Protein AF-A0A8X6VLU5-F1 (afdb_monomer_lite)

Organism: Trichonephila clavipes (NCBI:txid2585209)

pLDDT: mean 89.13, std 9.65, range [43.19, 97.0]

Foldseek 3Di:
DDALDDLLQLLLVLLVVLLVVVDDWVCVVVVPPPPCPICVNPPALVNSCVVCVVVSVVPGPVVVSVVVRCVRRVVCPVVDDPVNVVPDDPVVSSVSSSVVSRCVSVVVVD

Radius of gyration: 16.7 Å; chains: 1; bounding box: 39×21×48 Å

Sequence (110 aa):
MVLTTSMVELLCNHIEENISSLFVCFGCLEGYENQLGHECMTYSNGQRISEYGDLAILNMDWDKLVADFVNRNIQMVNYMNEMFLNKLNMNVLIENAKQMYVARDSLLLL

Secondary structure (DSSP, 8-state):
---SS-HHHHHHHHHHHHHHHH---HHHHTT-S-GGGSHHHH--HHHHHHHHHHHHHHT--HHHHHHHHHHHTHHHHTT--HHHHTT--HHHHHHHHHHHHHHHHHHTT-

Structure (mmCIF, N/CA/C/O backbone):
data_AF-A0A8X6VLU5-F1
#
_entry.id   AF-A0A8X6VLU5-F1
#
loop_
_atom_site.group_PDB
_atom_site.id
_atom_site.type_symbol
_atom_site.label_atom_id
_atom_site.label_alt_id
_atom_site.label_comp_id
_atom_site.label_asym_id
_atom_site.label_entity_id
_atom_site.label_seq_id
_atom_site.pdbx_PDB_ins_code
_atom_site.Cartn_x
_atom_site.Cartn_y
_atom_site.Cartn_z
_atom_site.occupancy
_atom_site.B_iso_or_equiv
_atom_site.auth_seq_id
_atom_site.auth_comp_id
_atom_site.auth_asym_id
_atom_site.auth_atom_id
_atom_site.pdbx_PDB_model_num
ATOM 1 N N . MET A 1 1 ? -4.910 1.482 24.652 1.00 68.25 1 MET A N 1
ATOM 2 C CA . MET A 1 1 ? -5.078 0.296 23.791 1.00 68.25 1 MET A CA 1
ATOM 3 C C . MET A 1 1 ? -3.904 0.273 22.835 1.00 68.25 1 MET A C 1
ATOM 5 O O . MET A 1 1 ? -3.665 1.291 22.197 1.00 68.25 1 MET A O 1
ATOM 9 N N . VAL A 1 2 ? -3.141 -0.816 22.812 1.00 71.06 2 VAL A N 1
ATOM 10 C CA . VAL A 1 2 ? -2.022 -0.997 21.878 1.00 71.06 2 VAL A CA 1
ATOM 11 C C . VAL A 1 2 ? -2.489 -2.018 20.850 1.00 71.06 2 VAL A C 1
ATOM 13 O O . VAL A 1 2 ? -2.905 -3.109 21.228 1.00 71.06 2 VAL A O 1
ATOM 16 N N . LEU A 1 3 ? -2.508 -1.623 19.579 1.00 78.31 3 LEU A N 1
ATOM 17 C CA . LEU A 1 3 ? -2.835 -2.520 18.474 1.00 78.31 3 LEU A CA 1
ATOM 18 C C . LEU A 1 3 ? -1.670 -3.487 18.243 1.00 78.31 3 LEU A C 1
ATOM 20 O O . LEU A 1 3 ? -0.513 -3.100 18.399 1.00 78.31 3 LEU A O 1
ATOM 24 N N . THR A 1 4 ? -1.974 -4.722 17.854 1.00 79.25 4 THR A N 1
ATOM 25 C CA . THR A 1 4 ? -0.966 -5.719 17.466 1.00 79.25 4 THR A CA 1
ATOM 26 C C . THR A 1 4 ? -0.283 -5.321 16.161 1.00 79.25 4 THR A C 1
ATOM 28 O O . THR A 1 4 ? 0.921 -5.502 16.013 1.00 79.25 4 THR A O 1
ATOM 31 N N . THR A 1 5 ? -1.038 -4.737 15.230 1.00 86.62 5 THR A N 1
ATOM 32 C CA . THR A 1 5 ? -0.506 -4.166 13.989 1.00 86.62 5 THR A CA 1
ATOM 33 C C . THR A 1 5 ? -1.141 -2.805 13.754 1.00 86.62 5 THR A C 1
ATOM 35 O O . THR A 1 5 ? -2.364 -2.653 13.840 1.00 86.62 5 THR A O 1
ATOM 38 N N . SER A 1 6 ? -0.310 -1.801 13.469 1.00 88.94 6 SER A N 1
ATOM 39 C CA . SER A 1 6 ? -0.796 -0.445 13.213 1.00 88.94 6 SER A CA 1
ATOM 40 C C . SER A 1 6 ? -1.459 -0.336 11.836 1.00 88.94 6 SER A C 1
ATOM 42 O O . SER A 1 6 ? -1.060 -1.008 10.886 1.00 88.94 6 SER A O 1
ATOM 44 N N . MET A 1 7 ? -2.442 0.560 11.704 1.00 91.00 7 MET A N 1
ATOM 45 C CA . MET A 1 7 ? -3.062 0.847 10.403 1.00 91.00 7 MET A CA 1
ATOM 46 C C . MET A 1 7 ? -2.042 1.393 9.388 1.00 91.00 7 MET A C 1
ATOM 48 O O . MET A 1 7 ? -2.135 1.086 8.207 1.00 91.00 7 MET A O 1
ATOM 52 N N . VAL A 1 8 ? -1.039 2.153 9.845 1.00 94.56 8 VAL A N 1
ATOM 53 C CA . VAL A 1 8 ? 0.037 2.687 8.988 1.00 94.56 8 VAL A CA 1
ATOM 54 C C . VAL A 1 8 ? 0.855 1.561 8.357 1.00 94.56 8 VAL A C 1
ATOM 56 O O . VAL A 1 8 ? 1.148 1.606 7.169 1.00 94.56 8 VAL A O 1
ATOM 59 N N . GLU A 1 9 ? 1.199 0.537 9.137 1.00 94.88 9 GLU A N 1
ATOM 60 C CA . GLU A 1 9 ? 1.967 -0.612 8.650 1.00 94.88 9 GLU A CA 1
ATOM 61 C C . GLU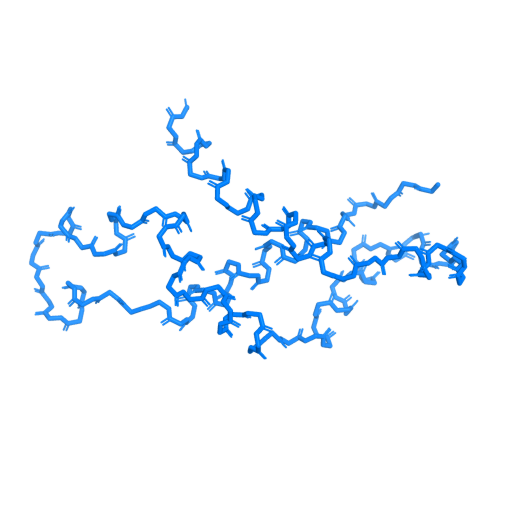 A 1 9 ? 1.176 -1.427 7.620 1.00 94.88 9 GLU A C 1
ATOM 63 O O . GLU A 1 9 ? 1.716 -1.791 6.577 1.00 94.88 9 GLU A O 1
ATOM 68 N N . LEU A 1 10 ? -0.115 -1.664 7.873 1.00 94.88 10 LEU A N 1
ATOM 69 C CA . LEU A 1 10 ? -0.984 -2.348 6.914 1.00 94.88 10 LEU A CA 1
ATOM 70 C C . LEU A 1 10 ? -1.158 -1.546 5.626 1.00 94.88 10 LEU A C 1
ATOM 72 O O . LEU A 1 10 ? -0.985 -2.105 4.549 1.00 94.88 10 LEU A O 1
ATOM 76 N N . LEU A 1 11 ? -1.424 -0.242 5.729 1.00 95.94 11 LEU A N 1
ATOM 77 C CA . LEU A 1 11 ? -1.491 0.644 4.567 1.00 95.94 11 LEU A CA 1
ATOM 78 C C . LEU A 1 11 ? -0.190 0.619 3.766 1.00 95.94 11 LEU A C 1
ATOM 80 O O . LEU A 1 11 ? -0.238 0.537 2.547 1.00 95.94 11 LEU A O 1
ATOM 84 N N . CYS A 1 12 ? 0.965 0.649 4.434 1.00 96.56 12 CYS A N 1
ATOM 85 C CA . CYS A 1 12 ? 2.268 0.581 3.778 1.00 96.56 12 CYS A CA 1
ATOM 86 C C . CYS A 1 12 ? 2.424 -0.719 2.975 1.00 96.56 12 CYS A C 1
ATOM 88 O O . CYS A 1 12 ? 2.807 -0.675 1.809 1.00 96.56 12 CYS A O 1
ATOM 90 N N . ASN A 1 13 ? 2.045 -1.861 3.557 1.00 95.69 13 ASN A N 1
ATOM 91 C CA . ASN A 1 13 ? 2.109 -3.153 2.870 1.00 95.69 13 ASN A CA 1
ATOM 92 C C . ASN A 1 13 ? 1.144 -3.221 1.675 1.00 95.69 13 ASN A C 1
ATOM 94 O O . ASN A 1 13 ? 1.530 -3.679 0.606 1.00 95.69 13 ASN A O 1
ATOM 98 N N . HIS A 1 14 ? -0.086 -2.719 1.820 1.00 96.38 14 HIS A N 1
ATOM 99 C CA . HIS A 1 14 ? -1.052 -2.672 0.714 1.00 96.38 14 HIS A CA 1
ATOM 100 C C . HIS A 1 14 ? -0.620 -1.703 -0.399 1.00 96.38 14 HIS A C 1
ATOM 102 O O . HIS A 1 14 ? -0.785 -2.009 -1.577 1.00 96.38 14 HIS A O 1
ATOM 108 N N . ILE A 1 15 ? -0.018 -0.557 -0.054 1.00 96.00 15 ILE A N 1
ATOM 109 C CA . ILE A 1 15 ? 0.597 0.359 -1.028 1.00 96.00 15 ILE A CA 1
ATOM 110 C C . ILE A 1 15 ? 1.716 -0.358 -1.786 1.00 96.00 15 ILE A C 1
ATOM 112 O O . ILE A 1 15 ? 1.765 -0.264 -3.007 1.00 96.00 15 ILE A O 1
AT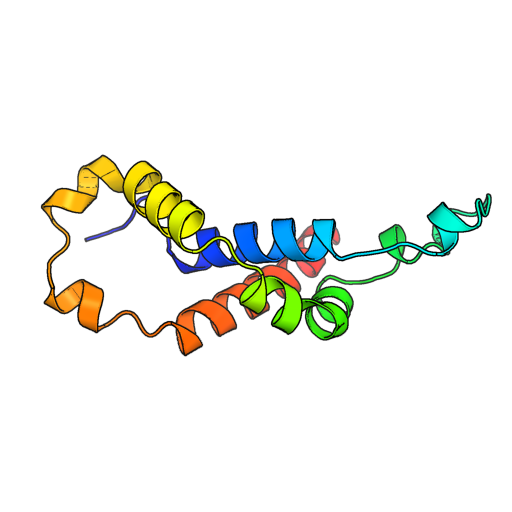OM 116 N N . GLU A 1 16 ? 2.592 -1.088 -1.096 1.00 95.62 16 GLU A N 1
ATOM 117 C CA . GLU A 1 16 ? 3.679 -1.843 -1.725 1.00 95.62 16 GLU A CA 1
ATOM 118 C C . GLU A 1 16 ? 3.164 -2.939 -2.669 1.00 95.62 16 GLU A C 1
ATOM 120 O O . GLU A 1 16 ? 3.650 -3.044 -3.799 1.00 95.62 16 GLU A O 1
ATOM 125 N N . GLU A 1 17 ? 2.163 -3.717 -2.244 1.00 95.19 17 GLU A N 1
ATOM 126 C CA . GLU A 1 17 ? 1.511 -4.741 -3.073 1.00 95.19 17 GLU A CA 1
ATOM 127 C C . GLU A 1 17 ? 0.921 -4.126 -4.353 1.00 95.19 17 GLU A C 1
ATOM 129 O O . GLU A 1 17 ? 1.132 -4.638 -5.455 1.00 95.19 17 GLU A O 1
ATOM 134 N N . ASN A 1 18 ? 0.232 -2.990 -4.225 1.00 96.25 18 ASN A N 1
ATOM 135 C CA . ASN A 1 18 ? -0.407 -2.314 -5.352 1.00 96.25 18 ASN A CA 1
ATOM 136 C C . ASN A 1 18 ? 0.586 -1.595 -6.266 1.00 96.25 18 ASN A C 1
ATOM 138 O O . ASN A 1 18 ? 0.431 -1.626 -7.482 1.00 96.25 18 ASN A O 1
ATOM 142 N N . ILE A 1 19 ? 1.625 -0.968 -5.716 1.00 95.56 19 ILE A N 1
ATOM 143 C CA . ILE A 1 19 ? 2.713 -0.419 -6.529 1.00 95.56 19 ILE A CA 1
ATOM 144 C C . ILE A 1 19 ? 3.359 -1.551 -7.324 1.00 95.56 19 ILE A C 1
ATOM 146 O O . ILE A 1 19 ? 3.545 -1.409 -8.525 1.00 95.56 19 ILE A O 1
ATOM 150 N N . SER A 1 20 ? 3.645 -2.689 -6.690 1.00 92.75 20 SER A N 1
ATOM 151 C CA . SER A 1 20 ? 4.278 -3.834 -7.353 1.00 92.75 20 SER A CA 1
ATOM 152 C C . SER A 1 20 ? 3.418 -4.428 -8.472 1.00 92.75 20 SER A C 1
ATOM 154 O O . SER A 1 20 ? 3.969 -4.920 -9.452 1.00 92.75 20 SER A O 1
ATOM 156 N N . SER A 1 21 ? 2.085 -4.375 -8.358 1.00 92.75 21 SER A N 1
ATOM 157 C CA . SER A 1 21 ? 1.177 -4.848 -9.413 1.00 92.75 21 SER A CA 1
ATOM 158 C C . SER A 1 21 ? 1.027 -3.864 -10.578 1.00 92.75 21 SER A C 1
ATOM 160 O O . SER A 1 21 ? 0.776 -4.288 -11.705 1.00 92.75 21 SER A O 1
ATOM 162 N N . LEU A 1 22 ? 1.197 -2.564 -10.323 1.00 93.38 22 LEU A N 1
ATOM 163 C CA . LEU A 1 22 ? 1.166 -1.508 -11.339 1.00 93.38 22 LEU A CA 1
ATOM 164 C C . LEU A 1 22 ? 2.522 -1.295 -12.019 1.00 93.38 22 LEU A C 1
ATOM 166 O O . LEU A 1 22 ? 2.578 -0.808 -13.147 1.00 93.38 22 LEU A O 1
ATOM 170 N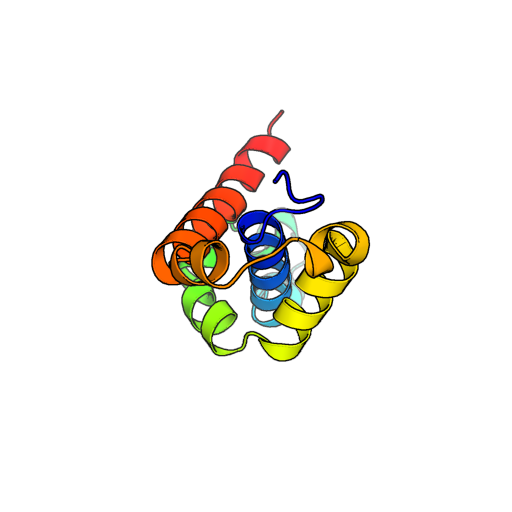 N . PHE A 1 23 ? 3.606 -1.624 -11.323 1.00 92.38 23 PHE A N 1
ATOM 171 C CA . PHE A 1 23 ? 4.962 -1.371 -11.768 1.00 92.38 23 PHE A CA 1
ATOM 172 C C . PHE A 1 23 ? 5.326 -2.251 -12.967 1.00 92.38 23 PHE A C 1
ATOM 174 O O . PHE A 1 23 ? 5.338 -3.481 -12.886 1.00 92.38 23 PHE A O 1
ATOM 181 N N . VAL A 1 24 ? 5.690 -1.609 -14.077 1.00 88.06 24 VAL A N 1
ATOM 182 C CA . VAL A 1 24 ? 6.170 -2.284 -15.285 1.00 88.06 24 VAL A CA 1
ATOM 183 C C . VAL A 1 24 ? 7.647 -1.967 -15.468 1.00 88.06 24 VAL A C 1
ATOM 185 O O . VAL A 1 24 ? 8.037 -0.810 -15.591 1.00 88.06 24 VAL A O 1
ATOM 188 N N . CYS A 1 25 ? 8.475 -3.007 -15.519 1.00 90.19 25 CYS A N 1
ATOM 189 C CA . CYS A 1 25 ? 9.883 -2.866 -15.867 1.00 90.19 25 CYS A CA 1
ATOM 190 C C . CYS A 1 25 ? 10.070 -3.054 -17.373 1.00 90.19 25 CYS A C 1
ATOM 192 O O . CYS A 1 25 ? 9.952 -4.175 -17.877 1.00 90.19 25 CYS A O 1
ATOM 194 N N . PHE A 1 26 ? 10.388 -1.972 -18.083 1.00 88.12 26 PHE A N 1
ATOM 195 C CA . PHE A 1 26 ? 10.622 -2.016 -19.524 1.00 88.12 26 PHE A CA 1
ATOM 196 C C . PHE A 1 26 ? 11.863 -2.828 -19.871 1.00 88.12 26 PHE A C 1
ATOM 198 O O . PHE A 1 26 ? 11.820 -3.587 -20.832 1.00 88.12 26 PHE A O 1
ATOM 205 N N . GLY A 1 27 ? 12.925 -2.770 -19.060 1.00 88.06 27 GLY A N 1
ATOM 206 C CA . GLY A 1 27 ? 14.094 -3.629 -19.270 1.00 88.06 27 GLY A CA 1
ATOM 207 C C . GLY A 1 27 ? 13.749 -5.123 -19.250 1.00 88.06 27 GLY A C 1
ATOM 208 O O . GLY A 1 27 ? 14.224 -5.888 -20.089 1.00 88.06 27 GLY A O 1
ATOM 209 N N . CYS A 1 28 ? 12.854 -5.538 -18.345 1.00 90.25 28 CYS A N 1
ATOM 210 C CA . CYS A 1 28 ? 12.335 -6.906 -18.318 1.00 90.25 28 CYS A CA 1
ATOM 211 C C . CYS A 1 28 ? 11.423 -7.211 -19.515 1.00 90.25 28 CYS A C 1
ATOM 213 O O . CYS A 1 28 ? 11.466 -8.325 -20.030 1.00 90.25 28 CYS A O 1
ATOM 215 N N . LEU A 1 29 ? 10.600 -6.250 -19.945 1.00 91.44 29 LEU A N 1
ATOM 216 C CA . LEU A 1 29 ? 9.652 -6.421 -21.050 1.00 91.44 29 LEU A CA 1
ATOM 217 C C . LEU A 1 29 ? 10.352 -6.530 -22.416 1.00 91.44 29 LEU A C 1
ATOM 219 O O . LEU A 1 29 ? 9.990 -7.383 -23.220 1.00 91.44 29 LEU A O 1
ATOM 223 N N . GLU A 1 30 ? 11.376 -5.711 -22.646 1.00 91.25 30 GLU A N 1
ATOM 224 C CA . GLU A 1 30 ? 12.202 -5.705 -23.862 1.00 91.25 30 GLU A CA 1
ATOM 225 C C . GLU A 1 30 ? 13.263 -6.823 -23.864 1.00 91.25 30 GLU A C 1
ATOM 227 O O . GLU A 1 30 ? 13.916 -7.071 -24.877 1.00 91.25 30 GLU A O 1
ATOM 232 N N . GLY A 1 31 ? 13.437 -7.525 -22.739 1.00 88.56 31 GLY A N 1
ATOM 233 C CA . GLY A 1 31 ? 14.359 -8.654 -22.626 1.00 88.56 31 GLY A CA 1
ATOM 234 C C . GLY A 1 31 ? 15.834 -8.252 -22.630 1.00 88.56 31 GLY A C 1
ATOM 235 O O . GLY A 1 31 ? 16.670 -9.000 -23.138 1.00 88.56 31 GLY A O 1
ATOM 236 N N . TYR A 1 32 ? 16.177 -7.082 -22.082 1.00 86.94 32 TYR A N 1
ATOM 237 C CA . TYR A 1 32 ? 17.574 -6.668 -21.971 1.00 86.94 32 TYR A CA 1
ATOM 238 C C . TYR A 1 32 ? 18.358 -7.592 -21.024 1.00 86.94 32 TYR A C 1
ATOM 240 O O . TYR A 1 32 ? 17.884 -7.988 -19.961 1.00 86.94 32 TYR A O 1
ATOM 248 N N . GLU A 1 33 ? 19.590 -7.941 -21.415 1.00 86.00 33 GLU A N 1
ATOM 249 C CA . GLU A 1 33 ? 20.430 -8.866 -20.637 1.00 86.00 33 GLU A CA 1
ATOM 250 C C . GLU A 1 33 ? 20.984 -8.222 -19.356 1.00 86.00 33 GLU A C 1
ATOM 252 O O . GLU A 1 33 ? 21.204 -8.900 -18.350 1.00 86.00 33 GLU A O 1
ATOM 257 N N . ASN A 1 34 ? 21.215 -6.904 -19.368 1.00 88.38 34 ASN A N 1
ATOM 258 C CA . ASN A 1 34 ? 21.787 -6.195 -18.228 1.00 88.38 34 ASN A CA 1
ATOM 259 C C . ASN A 1 34 ? 20.717 -5.775 -17.212 1.00 88.38 34 ASN A C 1
ATOM 261 O O . ASN A 1 34 ? 20.279 -4.623 -17.187 1.00 88.38 34 ASN A O 1
ATOM 265 N N . GLN A 1 35 ? 20.396 -6.692 -16.302 1.00 84.06 35 GLN A N 1
ATOM 266 C CA . GLN A 1 35 ? 19.421 -6.471 -15.233 1.00 84.06 35 GLN A CA 1
ATOM 267 C C . GLN A 1 35 ? 19.770 -5.304 -14.298 1.00 84.06 35 GLN A C 1
ATOM 269 O O . GLN A 1 35 ? 18.872 -4.694 -13.728 1.00 84.06 35 GLN A O 1
ATOM 274 N N . LEU A 1 36 ? 21.048 -4.929 -14.161 1.00 87.06 36 LEU A N 1
ATOM 275 C CA . LEU A 1 36 ? 21.445 -3.799 -13.307 1.00 87.06 36 LEU A CA 1
ATOM 276 C C . LEU A 1 36 ? 20.964 -2.447 -13.845 1.00 87.06 36 LEU A C 1
ATOM 278 O O . LEU A 1 36 ? 20.909 -1.484 -13.089 1.00 87.06 36 LEU A O 1
ATOM 282 N N . GLY A 1 37 ? 20.626 -2.366 -15.134 1.00 84.81 37 GLY A N 1
ATOM 283 C CA . GLY A 1 37 ? 20.021 -1.178 -15.736 1.00 84.81 37 GLY A CA 1
ATOM 284 C C . GLY A 1 37 ? 18.494 -1.168 -15.683 1.00 84.81 37 GLY A C 1
ATOM 285 O O . GLY A 1 37 ? 17.890 -0.212 -16.155 1.00 84.81 37 GLY A O 1
ATOM 286 N N . HIS A 1 38 ? 17.862 -2.221 -15.161 1.00 90.94 38 HIS A N 1
ATOM 287 C CA . HIS A 1 38 ? 16.410 -2.356 -15.196 1.00 90.94 38 HIS A CA 1
ATOM 288 C C . HIS A 1 38 ? 15.752 -1.454 -14.156 1.00 90.94 38 HIS A C 1
ATOM 290 O O . HIS A 1 38 ? 16.259 -1.285 -13.043 1.00 90.94 38 HIS A O 1
ATOM 296 N N . GLU A 1 39 ? 14.572 -0.931 -14.477 1.00 89.00 39 GLU A N 1
ATOM 297 C CA . GLU A 1 39 ? 13.791 -0.100 -13.561 1.00 89.00 39 GLU A CA 1
ATOM 298 C C . GLU A 1 39 ? 13.463 -0.875 -12.278 1.00 89.00 39 GLU A C 1
ATOM 300 O O . GLU A 1 39 ? 13.540 -0.321 -11.186 1.00 89.00 39 GLU A O 1
ATOM 305 N N . CYS A 1 40 ? 13.180 -2.184 -12.371 1.00 87.25 40 CYS A N 1
ATOM 306 C CA . CYS A 1 40 ? 12.897 -3.018 -11.195 1.00 87.25 40 CYS A CA 1
ATOM 307 C C . CYS A 1 40 ? 14.060 -3.093 -10.194 1.00 87.25 40 CYS A C 1
ATOM 309 O O . CYS A 1 40 ? 13.816 -3.342 -9.014 1.00 87.25 40 CYS A O 1
ATOM 311 N N . MET A 1 41 ? 15.293 -2.861 -10.652 1.00 86.00 41 MET A N 1
ATOM 312 C CA . MET A 1 41 ? 16.503 -2.884 -9.828 1.00 86.00 41 MET A CA 1
ATOM 313 C C . MET A 1 41 ? 16.951 -1.486 -9.405 1.00 86.00 41 MET A C 1
ATOM 315 O O . MET A 1 41 ? 17.546 -1.329 -8.344 1.00 86.00 41 MET A O 1
ATOM 319 N N . THR A 1 42 ? 16.702 -0.479 -10.242 1.00 87.25 42 THR A N 1
ATOM 320 C CA . THR A 1 42 ? 17.265 0.869 -10.073 1.00 87.25 42 THR A CA 1
ATOM 321 C C . THR A 1 42 ? 16.300 1.855 -9.433 1.00 87.25 42 THR A C 1
ATOM 323 O O . THR A 1 42 ? 16.752 2.814 -8.810 1.00 87.25 42 THR A O 1
ATOM 326 N N . TYR A 1 43 ? 14.989 1.640 -9.564 1.00 92.38 43 TYR A N 1
ATOM 327 C CA . TYR A 1 43 ? 14.002 2.542 -8.988 1.00 92.38 43 TYR A CA 1
ATOM 328 C C . TYR A 1 43 ? 13.914 2.377 -7.479 1.00 92.38 43 TYR A C 1
ATOM 330 O O . TYR A 1 43 ? 13.536 1.308 -6.990 1.00 92.38 43 TYR A O 1
ATOM 338 N N . SER A 1 44 ? 14.156 3.477 -6.771 1.00 93.88 44 SER A N 1
ATOM 339 C CA . SER A 1 44 ? 13.896 3.595 -5.339 1.00 93.88 44 SER A CA 1
ATOM 340 C C . SER A 1 44 ? 12.393 3.551 -5.044 1.00 93.88 44 SER A C 1
ATOM 342 O O . SER A 1 44 ? 11.566 3.914 -5.889 1.00 93.88 44 SER A O 1
ATOM 344 N N . ASN A 1 45 ? 12.009 3.172 -3.828 1.00 94.44 45 ASN A N 1
ATOM 345 C CA . ASN A 1 45 ? 10.643 3.322 -3.331 1.00 94.44 45 ASN A CA 1
ATOM 346 C C . ASN A 1 45 ? 10.160 4.777 -3.435 1.00 94.44 45 ASN A C 1
ATOM 348 O O . ASN A 1 45 ? 8.988 5.009 -3.730 1.00 94.44 45 ASN A O 1
ATOM 352 N N . GLY A 1 46 ? 11.053 5.761 -3.279 1.00 95.81 46 GLY A N 1
ATOM 353 C CA . GLY A 1 46 ? 10.754 7.175 -3.544 1.00 95.81 46 GLY A CA 1
ATOM 354 C C . GLY A 1 46 ? 10.285 7.446 -4.980 1.00 95.81 46 GLY A C 1
ATOM 355 O O . GLY A 1 46 ? 9.286 8.134 -5.191 1.00 95.81 46 GLY A O 1
ATOM 356 N N . GLN A 1 47 ? 10.964 6.874 -5.975 1.00 95.00 47 GLN A N 1
ATOM 357 C CA . GLN A 1 47 ? 10.561 6.993 -7.381 1.00 95.00 47 GLN A CA 1
ATOM 358 C C . GLN A 1 47 ? 9.265 6.226 -7.653 1.00 95.00 47 GLN A C 1
ATOM 360 O O . GLN A 1 47 ? 8.333 6.774 -8.237 1.00 95.00 47 GLN A O 1
ATOM 365 N N . ARG A 1 48 ? 9.160 4.990 -7.153 1.00 95.38 48 ARG A N 1
ATOM 366 C CA . ARG A 1 48 ? 7.966 4.153 -7.331 1.00 95.38 48 ARG A CA 1
ATOM 367 C C . ARG A 1 48 ? 6.715 4.807 -6.759 1.00 95.38 48 ARG A C 1
ATOM 369 O O . ARG A 1 48 ? 5.675 4.803 -7.409 1.00 95.38 48 ARG A O 1
ATOM 376 N N . ILE A 1 49 ? 6.799 5.401 -5.568 1.00 95.75 49 ILE A N 1
ATOM 377 C CA . ILE A 1 49 ? 5.640 6.062 -4.965 1.00 95.75 49 ILE A CA 1
ATOM 378 C C . ILE A 1 49 ? 5.295 7.379 -5.660 1.00 95.75 49 ILE A C 1
ATOM 380 O O . ILE A 1 49 ? 4.119 7.726 -5.731 1.00 95.75 49 ILE A O 1
ATOM 384 N N . SER A 1 50 ? 6.288 8.089 -6.206 1.00 95.44 50 SER A N 1
ATOM 385 C CA . SER A 1 50 ? 6.0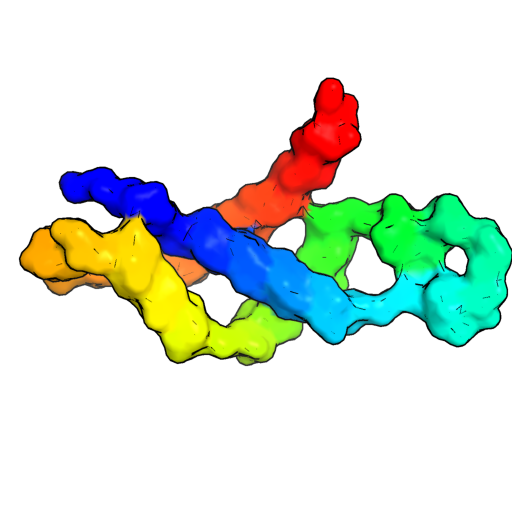46 9.285 -7.017 1.00 95.44 50 SER A CA 1
ATOM 386 C C . SER A 1 50 ? 5.320 8.958 -8.322 1.00 95.44 50 SER A C 1
ATOM 388 O O . SER A 1 50 ? 4.508 9.762 -8.768 1.00 95.44 50 SER A O 1
ATOM 390 N N . GLU A 1 51 ? 5.621 7.821 -8.948 1.00 94.06 51 GLU A N 1
ATOM 391 C CA . GLU A 1 51 ? 5.015 7.442 -10.229 1.00 94.06 51 GLU A CA 1
ATOM 392 C C . GLU A 1 51 ? 3.680 6.707 -10.063 1.00 94.06 51 GLU A C 1
ATOM 394 O O . GLU A 1 51 ? 2.718 6.998 -10.771 1.00 94.06 51 GLU A O 1
ATOM 399 N N . TYR A 1 52 ? 3.598 5.772 -9.114 1.00 95.94 52 TYR A N 1
ATOM 400 C CA . TYR A 1 52 ? 2.467 4.848 -8.986 1.00 95.94 52 TYR A CA 1
ATOM 401 C C . TYR A 1 52 ? 1.645 5.051 -7.713 1.00 95.94 52 TYR A C 1
ATOM 403 O O . TYR A 1 52 ? 0.577 4.460 -7.591 1.00 95.94 52 TYR A O 1
ATOM 411 N N . GLY A 1 53 ? 2.098 5.867 -6.756 1.00 95.94 53 GLY A N 1
ATOM 412 C CA . GLY A 1 53 ? 1.516 5.923 -5.412 1.00 95.94 53 GLY A CA 1
ATOM 413 C C . GLY A 1 53 ? 0.039 6.311 -5.384 1.00 95.94 53 GLY A C 1
ATOM 414 O O . GLY A 1 53 ? -0.748 5.672 -4.688 1.00 95.94 53 GLY A O 1
ATOM 415 N N . ASP A 1 54 ? -0.360 7.318 -6.158 1.00 95.81 54 ASP A N 1
ATOM 416 C CA . ASP A 1 54 ? -1.761 7.753 -6.185 1.00 95.81 54 ASP A CA 1
ATOM 417 C C . ASP A 1 54 ? -2.663 6.709 -6.858 1.00 95.81 54 ASP A C 1
ATOM 419 O O . ASP A 1 54 ? -3.746 6.419 -6.352 1.00 95.81 54 ASP A O 1
ATOM 423 N N . LEU A 1 55 ? -2.192 6.062 -7.930 1.00 96.50 55 LEU A N 1
ATOM 424 C CA . LEU A 1 55 ? -2.902 4.944 -8.561 1.00 96.50 55 LEU A CA 1
ATOM 425 C C . LEU A 1 55 ? -2.993 3.729 -7.633 1.00 96.50 55 LEU A C 1
ATOM 427 O O . LEU A 1 55 ? -4.041 3.094 -7.560 1.00 96.50 55 LEU A O 1
ATOM 431 N N . ALA A 1 56 ? -1.929 3.423 -6.892 1.00 96.31 56 ALA A N 1
ATOM 432 C CA . ALA A 1 56 ? -1.895 2.322 -5.937 1.00 96.31 56 ALA A CA 1
ATOM 433 C C . ALA A 1 56 ? -2.910 2.514 -4.799 1.00 96.31 56 ALA A C 1
ATOM 435 O O . ALA A 1 56 ? -3.520 1.545 -4.350 1.00 96.31 56 ALA A O 1
ATOM 436 N N . ILE A 1 57 ? -3.125 3.757 -4.359 1.00 95.88 57 ILE A N 1
ATOM 437 C CA . ILE A 1 57 ? -4.141 4.101 -3.354 1.00 95.88 57 ILE A CA 1
ATOM 438 C C . ILE A 1 57 ? -5.546 4.070 -3.960 1.00 95.88 57 ILE A C 1
ATOM 440 O O . ILE A 1 57 ? -6.466 3.542 -3.339 1.00 95.88 57 ILE A O 1
ATOM 444 N N . LEU A 1 58 ? -5.725 4.611 -5.169 1.00 95.44 58 LEU A N 1
ATOM 445 C CA . LEU A 1 58 ? -7.017 4.596 -5.863 1.00 95.44 58 LEU A CA 1
ATOM 446 C C . LEU A 1 58 ? -7.503 3.170 -6.152 1.00 95.44 58 LEU A C 1
ATOM 448 O O . LEU A 1 58 ? -8.691 2.895 -6.010 1.00 95.44 58 LEU A O 1
ATOM 452 N N . ASN A 1 59 ? -6.587 2.267 -6.506 1.00 94.12 59 ASN A N 1
ATOM 453 C CA . ASN A 1 59 ? -6.873 0.860 -6.793 1.00 94.12 59 ASN A CA 1
ATOM 454 C C . ASN A 1 59 ? -6.845 -0.035 -5.543 1.00 94.12 59 ASN A C 1
ATOM 456 O O . ASN A 1 59 ? -6.858 -1.259 -5.666 1.00 94.12 59 ASN A O 1
ATOM 460 N N . MET A 1 60 ? -6.774 0.545 -4.342 1.00 94.94 60 MET A N 1
ATOM 461 C CA . MET A 1 60 ? -6.721 -0.232 -3.111 1.00 94.94 60 MET A CA 1
ATOM 462 C C . MET A 1 60 ? -8.029 -0.975 -2.851 1.00 94.94 60 MET A C 1
ATOM 464 O O . MET A 1 60 ? -9.114 -0.393 -2.874 1.00 94.94 60 MET A O 1
ATOM 468 N N . ASP A 1 61 ? -7.908 -2.268 -2.553 1.00 94.88 61 ASP A N 1
ATOM 469 C CA . ASP A 1 61 ? -9.008 -3.066 -2.026 1.00 94.88 61 ASP A CA 1
ATOM 470 C C . ASP A 1 61 ? -9.212 -2.710 -0.546 1.00 94.88 61 ASP A C 1
ATOM 472 O O . ASP A 1 61 ? -8.593 -3.271 0.365 1.00 94.88 61 ASP A O 1
ATOM 476 N N . TRP A 1 62 ? -10.053 -1.703 -0.318 1.00 91.38 62 TRP A N 1
ATOM 477 C CA . TRP A 1 62 ? -10.361 -1.195 1.016 1.00 91.38 62 TRP A CA 1
ATOM 478 C C . TRP A 1 62 ? -11.040 -2.243 1.899 1.00 91.38 62 TRP A C 1
ATOM 480 O O . TRP A 1 62 ? -10.788 -2.266 3.105 1.00 91.38 62 TRP A O 1
ATOM 490 N N . ASP A 1 63 ? -11.843 -3.137 1.319 1.00 95.50 63 ASP A N 1
ATOM 491 C CA . ASP A 1 63 ? -12.501 -4.208 2.065 1.00 95.50 63 ASP A CA 1
ATOM 492 C C . ASP A 1 63 ? -11.465 -5.220 2.566 1.00 95.50 63 ASP A C 1
ATOM 494 O O . ASP A 1 63 ? -11.488 -5.603 3.741 1.00 95.50 63 ASP A O 1
ATOM 498 N N . LYS A 1 64 ? -10.490 -5.585 1.721 1.00 95.12 64 LYS A N 1
ATOM 499 C CA . LYS A 1 64 ? -9.347 -6.417 2.125 1.00 95.12 64 LYS A CA 1
ATOM 500 C C . LYS A 1 64 ? -8.513 -5.735 3.212 1.00 95.12 64 LYS A C 1
ATOM 502 O O . LYS A 1 64 ? -8.190 -6.380 4.207 1.00 95.12 64 LYS A O 1
ATOM 507 N N . LEU A 1 65 ? -8.203 -4.442 3.076 1.00 93.69 65 LEU A N 1
ATOM 508 C CA . LEU A 1 65 ? -7.458 -3.690 4.096 1.00 93.69 65 LEU A CA 1
ATOM 509 C C . LEU A 1 65 ? -8.181 -3.703 5.454 1.00 93.69 65 LEU A C 1
ATOM 511 O O . LEU A 1 65 ? -7.562 -3.946 6.493 1.00 93.69 65 LEU A O 1
ATOM 515 N N . VAL A 1 66 ? -9.492 -3.449 5.457 1.00 90.69 66 VAL A N 1
ATOM 516 C CA . VAL A 1 66 ? -10.310 -3.464 6.677 1.00 90.69 66 VAL A CA 1
ATOM 517 C C . VAL A 1 66 ? -10.348 -4.866 7.282 1.00 90.69 66 VAL A C 1
ATOM 519 O O . VAL A 1 66 ? -10.161 -5.011 8.493 1.00 90.69 66 VAL A O 1
ATOM 522 N N . ALA A 1 67 ? -10.533 -5.901 6.460 1.00 93.44 67 ALA A N 1
ATOM 523 C CA . ALA A 1 67 ? -10.511 -7.288 6.911 1.00 93.44 67 ALA A CA 1
ATOM 524 C C . ALA A 1 67 ? -9.160 -7.657 7.544 1.00 93.44 67 ALA A C 1
ATOM 526 O O . ALA A 1 67 ? -9.131 -8.214 8.642 1.00 93.44 67 ALA A O 1
ATOM 527 N N . ASP A 1 68 ? -8.043 -7.289 6.913 1.00 94.31 68 ASP A N 1
ATOM 528 C CA . ASP A 1 68 ? -6.697 -7.508 7.446 1.00 94.31 68 ASP A CA 1
ATOM 529 C C . ASP A 1 68 ? -6.492 -6.791 8.781 1.00 94.31 68 ASP A C 1
ATOM 531 O O . ASP A 1 68 ? -5.959 -7.375 9.730 1.00 94.31 68 ASP A O 1
ATOM 535 N N . PHE A 1 69 ? -6.953 -5.543 8.891 1.00 90.94 69 PHE A N 1
ATOM 536 C CA . PHE A 1 69 ? -6.865 -4.778 10.129 1.00 90.94 69 PHE A CA 1
ATOM 537 C C . PHE A 1 69 ? -7.634 -5.442 11.272 1.00 90.94 69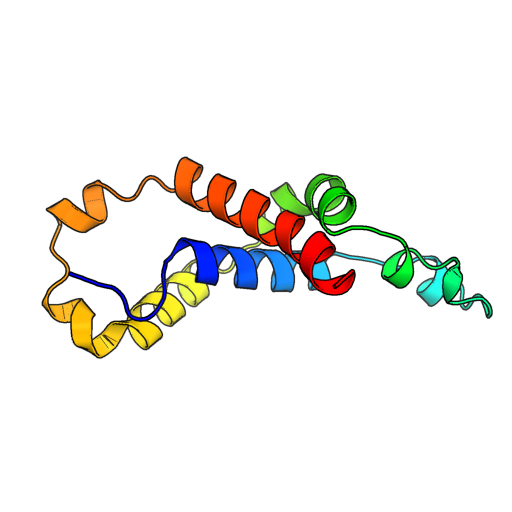 PHE A C 1
ATOM 539 O O . PHE A 1 69 ? -7.087 -5.593 12.369 1.00 90.94 69 PHE A O 1
ATOM 546 N N . VAL A 1 70 ? -8.873 -5.870 11.017 1.00 89.94 70 VAL A N 1
ATOM 547 C CA . VAL A 1 70 ? -9.709 -6.571 12.001 1.00 89.94 70 VAL A CA 1
ATOM 548 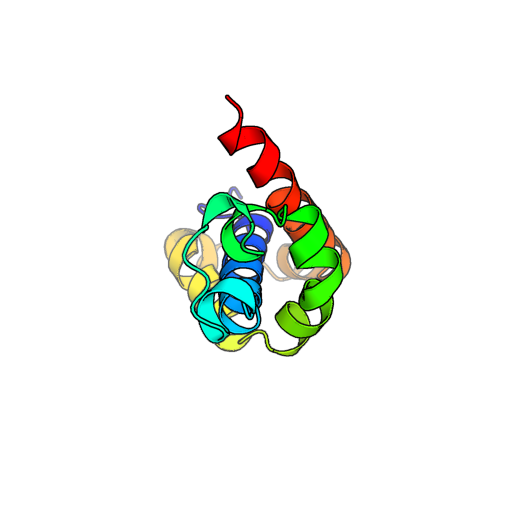C C . VAL A 1 70 ? -9.078 -7.904 12.391 1.00 89.94 70 VAL A C 1
ATOM 550 O O . VAL A 1 70 ? -8.942 -8.180 13.580 1.00 89.94 70 VAL A O 1
ATOM 553 N N . ASN A 1 71 ? -8.631 -8.701 11.419 1.00 92.75 71 ASN A N 1
ATOM 554 C CA . ASN A 1 71 ? -8.035 -10.014 11.664 1.00 92.75 71 ASN A CA 1
ATOM 555 C C . ASN A 1 71 ? -6.758 -9.917 12.504 1.00 92.75 71 ASN A C 1
ATOM 557 O O . ASN A 1 71 ? -6.608 -10.642 13.489 1.00 92.75 71 ASN A O 1
ATOM 561 N N . ARG A 1 72 ? -5.854 -8.988 12.170 1.00 91.69 72 ARG A N 1
ATOM 562 C CA . ARG A 1 72 ? -4.596 -8.808 12.915 1.00 91.69 72 ARG A CA 1
ATOM 563 C C . ARG A 1 72 ? -4.797 -8.234 14.308 1.00 91.69 72 ARG A C 1
ATOM 565 O O . ARG A 1 72 ? -3.962 -8.457 15.179 1.00 91.69 72 ARG A O 1
ATOM 572 N N . ASN A 1 73 ? -5.901 -7.529 14.534 1.00 89.75 73 ASN A N 1
ATOM 573 C CA . ASN A 1 73 ? -6.210 -6.910 15.816 1.00 89.75 73 ASN A CA 1
ATOM 574 C C . ASN A 1 73 ? -7.398 -7.565 16.530 1.00 89.75 73 ASN A C 1
ATOM 576 O O . ASN A 1 73 ? -7.927 -6.969 17.464 1.00 89.75 73 ASN A O 1
ATOM 580 N N . ILE A 1 74 ? -7.810 -8.783 16.149 1.00 89.06 74 ILE A N 1
ATOM 581 C CA . ILE A 1 74 ? -9.072 -9.405 16.594 1.00 89.06 74 ILE A CA 1
ATOM 582 C C . ILE A 1 74 ? -9.224 -9.455 18.119 1.00 89.06 74 ILE A C 1
ATOM 584 O O . ILE A 1 74 ? -10.307 -9.223 18.652 1.00 89.06 74 ILE A O 1
ATOM 588 N N . GLN A 1 75 ? -8.116 -9.663 18.835 1.00 86.69 75 GLN A N 1
ATOM 589 C CA . GLN A 1 75 ? -8.081 -9.685 20.299 1.00 86.69 75 GLN A CA 1
ATOM 590 C C . GLN A 1 75 ? -8.450 -8.328 20.919 1.00 86.69 75 GLN A C 1
ATOM 592 O O . GLN A 1 75 ? -8.974 -8.278 22.029 1.00 86.69 75 GLN A O 1
ATOM 597 N N . MET A 1 76 ? -8.187 -7.234 20.202 1.00 84.06 76 MET A N 1
ATOM 598 C CA . MET A 1 76 ? -8.407 -5.851 20.622 1.00 84.06 76 MET A CA 1
ATOM 599 C C . MET A 1 76 ? -9.649 -5.212 19.988 1.00 84.06 76 MET A C 1
ATOM 601 O O . MET A 1 76 ? -10.088 -4.172 20.473 1.00 84.06 76 MET A O 1
ATOM 605 N N . VAL A 1 77 ? -10.252 -5.823 18.958 1.00 79.50 77 VAL A N 1
ATOM 606 C CA . VAL A 1 77 ? -11.416 -5.266 18.237 1.00 79.50 77 VAL A CA 1
ATOM 607 C C . VAL A 1 77 ? -12.583 -4.973 19.177 1.00 79.50 77 VAL A C 1
ATOM 609 O O . VAL A 1 77 ? -13.157 -3.891 19.104 1.00 79.50 77 VAL A O 1
ATOM 612 N N . ASN A 1 78 ? -12.861 -5.865 20.131 1.00 80.81 78 ASN A N 1
ATOM 613 C CA . ASN A 1 78 ? -13.925 -5.671 21.127 1.00 80.81 78 ASN A CA 1
ATOM 614 C C . ASN A 1 78 ? -13.678 -4.490 22.084 1.00 80.81 78 ASN A C 1
ATOM 616 O O . ASN A 1 78 ? -14.588 -4.072 22.794 1.00 80.81 78 ASN A O 1
ATOM 620 N N . TYR A 1 79 ? -12.452 -3.965 22.122 1.00 80.88 79 TYR A N 1
ATOM 621 C CA . TYR A 1 79 ? -12.058 -2.820 22.940 1.00 80.88 79 TYR A CA 1
ATOM 622 C C . TYR A 1 79 ? -11.898 -1.534 22.113 1.00 80.88 79 TYR A C 1
ATOM 624 O O . TYR A 1 79 ? -11.644 -0.470 22.685 1.00 80.88 79 TYR A O 1
ATOM 632 N N . MET A 1 80 ? -12.061 -1.606 20.785 1.00 82.19 80 MET A N 1
ATOM 633 C CA . MET A 1 80 ? -12.101 -0.426 19.929 1.00 82.19 80 MET A CA 1
ATOM 634 C C . MET A 1 80 ? -13.446 0.274 20.100 1.00 82.19 80 MET A C 1
ATOM 636 O O . MET A 1 80 ? -14.502 -0.315 19.894 1.00 82.19 80 MET A O 1
ATOM 640 N N . ASN A 1 81 ? -13.406 1.549 20.475 1.00 83.31 81 ASN A N 1
ATOM 641 C CA . ASN A 1 81 ? -14.601 2.373 20.581 1.00 83.31 81 ASN A CA 1
ATOM 642 C C . ASN A 1 81 ? -14.661 3.399 19.448 1.00 83.31 81 ASN A C 1
ATOM 644 O O . ASN A 1 81 ? -13.659 3.719 18.806 1.00 83.31 81 ASN A O 1
ATOM 648 N N . GLU A 1 82 ? -15.852 3.950 19.242 1.00 85.12 82 GLU A N 1
ATOM 649 C CA . GLU A 1 82 ? -16.110 4.963 18.221 1.00 85.12 82 GLU A CA 1
ATOM 650 C C . GLU A 1 82 ? -15.185 6.183 18.371 1.00 85.12 82 GLU A C 1
ATOM 652 O O . GLU A 1 82 ? -14.675 6.705 17.387 1.00 85.12 82 GLU A O 1
ATOM 657 N N . MET A 1 83 ? -14.870 6.596 19.604 1.00 86.88 83 MET A N 1
ATOM 658 C CA . MET A 1 83 ? -13.973 7.729 19.857 1.00 86.88 83 MET A CA 1
ATOM 659 C C . MET A 1 83 ? -12.550 7.492 19.330 1.00 86.88 83 MET A C 1
ATOM 661 O O . MET A 1 83 ? -11.894 8.436 18.894 1.00 86.88 83 MET A O 1
ATOM 665 N N . PHE A 1 84 ? -12.050 6.257 19.391 1.00 83.88 84 PHE A N 1
ATOM 666 C CA . PHE A 1 84 ? -10.771 5.886 18.795 1.00 83.88 84 PHE A CA 1
ATOM 667 C C . PHE A 1 84 ? -10.856 5.913 17.268 1.00 83.88 84 PHE A C 1
ATOM 669 O O . PHE A 1 84 ? -10.004 6.526 16.629 1.00 83.88 84 PHE A O 1
ATOM 676 N N . LEU A 1 85 ? -11.901 5.310 16.695 1.00 83.06 85 LEU A N 1
ATOM 677 C CA . LEU A 1 85 ? -12.100 5.260 15.244 1.00 83.06 85 LEU A CA 1
ATOM 678 C C . LEU A 1 85 ? -12.255 6.663 14.641 1.00 83.06 85 LEU A C 1
ATOM 680 O O . LEU A 1 85 ? -11.614 6.971 13.644 1.00 83.06 85 LEU A O 1
ATOM 684 N N . ASN A 1 86 ? -12.986 7.558 15.307 1.00 85.31 86 ASN A N 1
ATOM 685 C CA . ASN A 1 86 ? -13.182 8.947 14.879 1.00 85.31 86 ASN A CA 1
ATOM 686 C C . ASN A 1 86 ? -11.895 9.790 14.921 1.00 85.31 86 ASN A C 1
ATOM 688 O O . ASN A 1 86 ? -11.851 10.877 14.350 1.00 85.31 86 ASN A O 1
ATOM 692 N N . LYS A 1 87 ? -10.841 9.317 15.599 1.00 86.06 87 LYS A N 1
ATOM 693 C CA . LYS A 1 87 ? -9.515 9.956 15.593 1.00 86.06 87 LYS A CA 1
ATOM 694 C C . LYS A 1 87 ? -8.629 9.472 14.447 1.00 86.06 87 LYS A C 1
ATOM 696 O O . LYS A 1 87 ? -7.570 10.060 14.227 1.00 86.06 87 LYS A O 1
ATOM 701 N N . LEU A 1 88 ? -9.023 8.418 13.731 1.00 85.75 88 LEU A N 1
ATOM 702 C CA . LEU A 1 88 ? -8.286 7.943 12.568 1.00 85.75 88 LEU A CA 1
ATOM 703 C C . LEU A 1 88 ? -8.484 8.932 11.420 1.00 85.75 88 LEU A C 1
ATOM 705 O O . LEU A 1 88 ? -9.563 9.053 10.848 1.00 85.75 88 LEU A O 1
ATOM 709 N N . ASN A 1 89 ? -7.420 9.653 11.081 1.00 91.25 89 ASN A N 1
ATOM 710 C CA . ASN A 1 89 ? -7.394 10.522 9.916 1.00 91.25 89 ASN A CA 1
ATOM 711 C C . ASN A 1 89 ? -6.717 9.777 8.765 1.00 91.25 89 ASN A C 1
ATOM 713 O O . ASN A 1 89 ? -5.496 9.619 8.765 1.00 91.25 89 ASN A O 1
ATOM 717 N N . MET A 1 90 ? -7.508 9.332 7.788 1.00 90.06 90 MET A N 1
ATOM 718 C CA . MET A 1 90 ? -6.996 8.543 6.666 1.00 90.06 90 MET A CA 1
ATOM 719 C C . MET A 1 90 ? -5.931 9.273 5.850 1.00 90.06 90 MET A C 1
ATOM 721 O O . MET A 1 90 ? -4.957 8.641 5.462 1.00 90.06 90 MET A O 1
ATOM 725 N N . ASN A 1 91 ? -6.036 10.591 5.664 1.00 93.00 91 ASN A N 1
ATOM 726 C CA . ASN A 1 91 ? -5.023 11.351 4.924 1.00 93.00 91 ASN A CA 1
ATOM 727 C C . ASN A 1 91 ? -3.668 11.308 5.641 1.00 93.00 91 ASN A C 1
ATOM 729 O O . ASN A 1 91 ? -2.639 11.080 5.015 1.00 93.00 91 ASN A O 1
ATOM 733 N N . VAL A 1 92 ? -3.675 11.467 6.968 1.00 95.56 92 VAL A N 1
ATOM 734 C CA . VAL A 1 92 ? -2.457 11.372 7.787 1.00 95.56 92 VAL A CA 1
ATOM 735 C C . VAL A 1 92 ? -1.912 9.943 7.795 1.00 95.56 92 VAL A C 1
ATOM 737 O O . VAL A 1 92 ? -0.705 9.744 7.707 1.00 95.56 92 VAL A O 1
ATOM 740 N N . LEU A 1 93 ? -2.786 8.938 7.891 1.00 94.88 93 LEU A N 1
ATOM 741 C CA . LEU A 1 93 ? -2.385 7.530 7.889 1.00 94.88 93 LEU A CA 1
ATOM 742 C C . LEU A 1 93 ? -1.746 7.116 6.561 1.00 94.88 93 LEU A C 1
ATOM 744 O O . LEU A 1 93 ? -0.709 6.459 6.576 1.00 94.88 93 LEU A O 1
ATOM 748 N N . ILE A 1 94 ? -2.342 7.526 5.440 1.00 95.88 94 ILE A N 1
ATOM 749 C CA . ILE A 1 94 ? -1.805 7.304 4.098 1.00 95.88 94 ILE A CA 1
ATOM 750 C C . ILE A 1 94 ? -0.449 7.986 3.970 1.00 95.88 94 ILE A C 1
ATOM 752 O O . ILE A 1 94 ? 0.503 7.343 3.546 1.00 95.88 94 ILE A O 1
ATOM 756 N N . GLU A 1 95 ? -0.325 9.246 4.385 1.00 97.00 95 GLU A N 1
ATOM 757 C CA . GLU A 1 95 ? 0.941 9.966 4.252 1.00 97.00 95 GLU A CA 1
ATOM 758 C C . GLU A 1 95 ? 2.057 9.344 5.099 1.00 97.00 95 GLU A C 1
ATOM 760 O O . GLU A 1 95 ? 3.169 9.130 4.617 1.00 97.00 95 GLU A O 1
ATOM 765 N N . ASN A 1 96 ? 1.741 8.926 6.325 1.00 97.00 96 ASN A N 1
ATOM 766 C CA . ASN A 1 96 ? 2.675 8.176 7.161 1.00 97.00 96 ASN A CA 1
ATOM 767 C C . ASN A 1 96 ? 3.057 6.826 6.529 1.00 97.00 96 ASN A C 1
ATOM 769 O O . ASN A 1 96 ? 4.202 6.393 6.650 1.00 97.00 96 ASN A O 1
ATOM 773 N N . ALA A 1 97 ? 2.121 6.157 5.852 1.00 96.94 97 ALA A N 1
ATOM 774 C CA . ALA A 1 97 ? 2.389 4.906 5.150 1.00 96.94 97 ALA A CA 1
ATOM 775 C C . ALA A 1 97 ? 3.292 5.126 3.926 1.00 96.94 97 ALA A C 1
ATOM 777 O O . ALA A 1 97 ? 4.243 4.367 3.741 1.00 96.94 97 ALA A O 1
ATOM 778 N N . LYS A 1 98 ? 3.068 6.197 3.147 1.00 96.62 98 LYS A N 1
ATOM 779 C CA . LYS A 1 98 ? 3.956 6.600 2.044 1.00 96.62 98 LYS A CA 1
ATOM 780 C C . LYS A 1 98 ? 5.376 6.864 2.558 1.00 96.62 98 LYS A C 1
ATOM 782 O O . LYS A 1 98 ? 6.339 6.331 2.012 1.00 96.62 98 LYS A O 1
ATOM 787 N N . GLN A 1 99 ? 5.514 7.619 3.649 1.00 96.25 99 GLN A N 1
ATOM 788 C CA . GLN A 1 99 ? 6.813 7.895 4.275 1.00 96.25 99 GLN A CA 1
ATOM 789 C C . GLN A 1 99 ? 7.498 6.620 4.777 1.00 96.25 99 GLN A C 1
ATOM 791 O O . GLN A 1 99 ? 8.697 6.439 4.563 1.00 96.25 99 GLN A O 1
ATOM 796 N N . MET A 1 100 ? 6.742 5.714 5.406 1.00 96.25 100 MET A N 1
ATOM 797 C CA . MET A 1 100 ? 7.256 4.419 5.851 1.00 96.25 100 MET A CA 1
ATOM 798 C C . MET A 1 100 ? 7.753 3.571 4.675 1.00 96.25 100 MET A C 1
ATOM 800 O O . MET A 1 100 ? 8.813 2.962 4.787 1.00 96.25 100 MET A O 1
ATOM 804 N N . TYR A 1 101 ? 7.025 3.547 3.557 1.00 95.81 101 TYR A N 1
ATOM 805 C CA . TYR A 1 101 ? 7.424 2.830 2.345 1.00 95.81 101 TYR A CA 1
ATOM 806 C C . TYR A 1 101 ? 8.744 3.365 1.777 1.00 95.81 101 TYR A C 1
ATOM 808 O O . TYR A 1 101 ? 9.674 2.596 1.539 1.00 95.81 101 TYR A O 1
ATOM 816 N N . VAL A 1 102 ? 8.877 4.689 1.645 1.00 95.69 102 VAL A N 1
ATOM 817 C CA . VAL A 1 102 ? 10.122 5.323 1.178 1.00 95.69 102 VAL A CA 1
ATOM 818 C C . VAL A 1 102 ? 11.286 5.033 2.128 1.00 95.69 102 VAL A C 1
ATOM 820 O O . VAL A 1 102 ? 12.387 4.721 1.685 1.00 95.69 102 VAL A O 1
ATOM 823 N N . ALA A 1 103 ? 11.049 5.054 3.441 1.00 94.31 103 ALA A N 1
ATOM 824 C CA . ALA A 1 103 ? 12.082 4.757 4.430 1.00 94.31 103 ALA A CA 1
ATOM 825 C C . ALA A 1 103 ? 12.619 3.311 4.360 1.00 94.31 103 ALA A C 1
ATOM 827 O O . ALA A 1 103 ? 13.715 3.058 4.863 1.00 94.31 103 ALA A O 1
ATOM 828 N N . ARG A 1 104 ? 11.894 2.368 3.731 1.00 91.94 104 ARG A N 1
ATOM 829 C CA . ARG A 1 104 ? 12.365 0.983 3.538 1.00 91.94 104 ARG A CA 1
ATOM 830 C C . ARG A 1 104 ? 13.556 0.883 2.581 1.00 91.94 104 ARG A C 1
ATOM 832 O O . ARG A 1 104 ? 14.355 -0.030 2.760 1.00 91.94 104 ARG A O 1
ATOM 839 N N . ASP A 1 105 ? 13.745 1.831 1.659 1.00 82.88 105 ASP A N 1
ATOM 840 C CA . ASP A 1 105 ? 14.955 1.872 0.816 1.00 82.88 105 ASP A CA 1
ATOM 841 C C . ASP A 1 105 ? 16.224 1.976 1.671 1.00 82.88 105 ASP A C 1
ATOM 843 O O . ASP A 1 105 ? 17.213 1.285 1.440 1.00 82.88 105 ASP A O 1
ATOM 847 N N . SER A 1 106 ? 16.179 2.816 2.709 1.00 65.56 106 SER A N 1
ATOM 848 C CA . SER A 1 106 ? 17.306 3.060 3.614 1.00 65.56 106 SER A CA 1
ATOM 849 C C . SER A 1 106 ? 17.673 1.836 4.457 1.00 65.56 106 SER A C 1
ATOM 851 O O . SER A 1 106 ? 18.809 1.728 4.910 1.00 65.56 106 SER A O 1
ATOM 853 N N . LEU A 1 107 ? 16.726 0.916 4.675 1.00 57.97 107 LEU A N 1
ATOM 854 C CA . LEU A 1 107 ? 16.950 -0.334 5.409 1.00 57.97 107 LEU A CA 1
ATOM 855 C C . LEU A 1 107 ? 17.623 -1.415 4.552 1.00 57.97 107 LEU A C 1
ATOM 857 O O . LEU A 1 107 ? 18.169 -2.355 5.113 1.00 57.97 107 LEU A O 1
ATOM 861 N N . LEU A 1 108 ? 17.606 -1.288 3.221 1.00 52.38 108 LEU A N 1
ATOM 862 C CA . LEU A 1 108 ? 18.298 -2.203 2.303 1.00 52.38 108 LEU A CA 1
ATOM 863 C C . LEU A 1 108 ? 19.786 -1.847 2.111 1.00 52.38 108 LEU A C 1
ATOM 865 O O . LEU A 1 108 ? 20.515 -2.598 1.468 1.00 52.38 108 LEU A O 1
ATOM 869 N N . LEU A 1 109 ? 20.234 -0.706 2.651 1.00 48.91 109 LEU A N 1
ATOM 870 C CA . LEU A 1 109 ? 21.610 -0.196 2.559 1.00 48.91 109 LEU A CA 1
ATOM 871 C C . LEU A 1 109 ? 22.434 -0.383 3.854 1.00 48.91 109 LEU A C 1
ATOM 873 O O . LEU A 1 109 ? 23.574 0.083 3.912 1.00 48.91 109 LEU A O 1
ATOM 877 N N . LEU A 1 110 ? 21.871 -1.038 4.878 1.00 43.19 110 LEU A N 1
ATOM 878 C CA . LEU A 1 110 ? 22.514 -1.394 6.155 1.00 43.19 110 LEU A CA 1
ATOM 879 C C . LEU A 1 110 ? 22.681 -2.913 6.269 1.00 43.19 110 LEU A C 1
ATOM 881 O O . LEU A 1 110 ? 23.715 -3.330 6.837 1.00 43.19 110 LEU A O 1
#